Protein AF-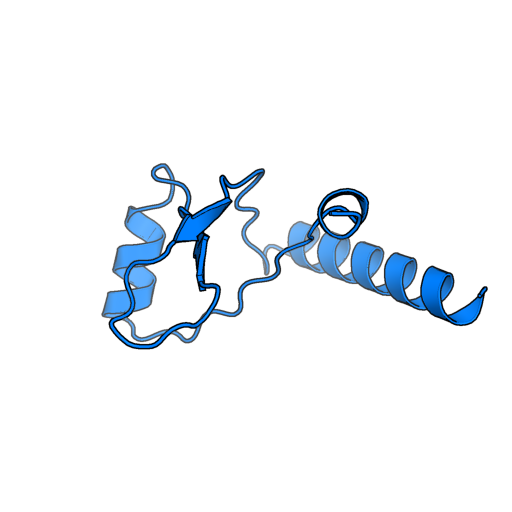A0A7C4TNI8-F1 (afdb_monomer)

Solvent-accessible surface area (backbone atoms 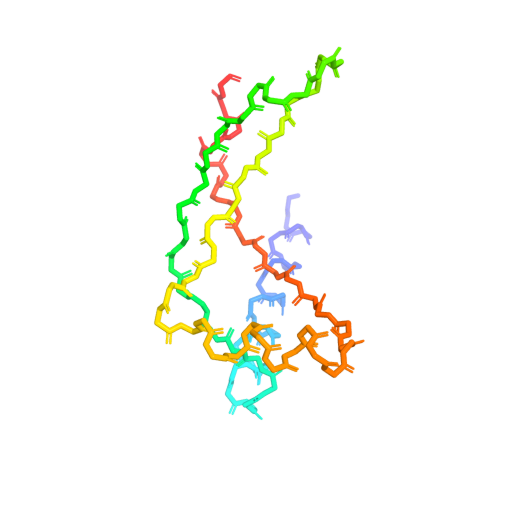only — not comparable to full-atom values): 5362 Å² total; per-residue (Å²): 115,69,73,61,54,54,52,52,53,52,50,48,55,50,52,51,52,34,41,76,68,68,77,43,82,88,70,75,90,63,61,72,43,83,39,76,90,51,103,69,91,57,94,37,76,45,72,56,75,59,72,96,46,47,70,56,55,50,51,37,58,75,68,66,56,88,80,85,85,87,81,89,74,68,74,82,76,70,82,120

Fo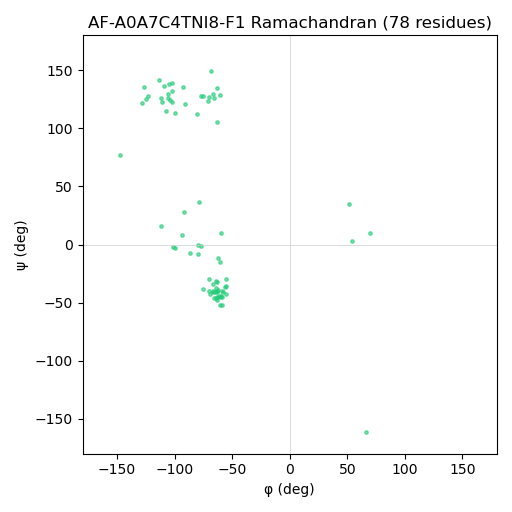ldseek 3Di:
DVVVVVVVVVVVVVVVVCVVVVVDDDQDDWDWDFDPPDPDDDGDIDTDGDPVCVVVVVVCVVVVPDDDDDDDDPPVVPPD

Structure (mmCIF, N/CA/C/O backbone):
data_AF-A0A7C4TNI8-F1
#
_entry.id   AF-A0A7C4TNI8-F1
#
loop_
_atom_site.group_PDB
_atom_site.id
_atom_site.type_symbol
_atom_site.label_atom_id
_atom_site.label_alt_id
_atom_site.label_comp_id
_atom_site.label_asym_id
_atom_site.label_entity_id
_atom_site.label_seq_id
_atom_site.pdbx_PDB_ins_code
_atom_site.Cartn_x
_atom_site.Cartn_y
_atom_site.Cartn_z
_atom_site.occupancy
_atom_site.B_iso_or_equiv
_atom_site.auth_seq_id
_atom_site.auth_comp_id
_atom_site.auth_asym_id
_ato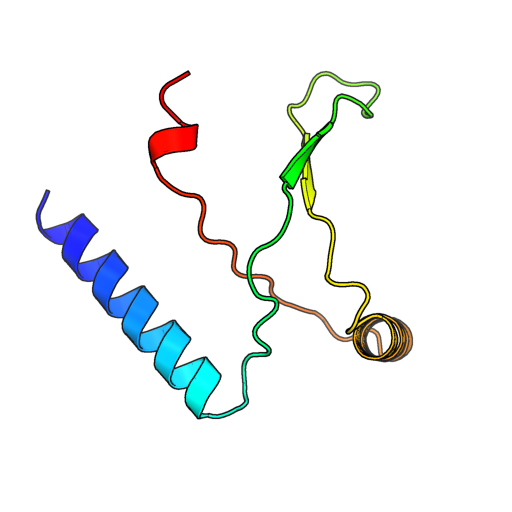m_site.auth_atom_id
_atom_site.pdbx_PDB_model_num
ATOM 1 N N . MET A 1 1 ? 26.561 -11.601 -7.425 1.00 53.06 1 MET A N 1
ATOM 2 C CA . MET A 1 1 ? 25.133 -11.653 -7.814 1.00 53.06 1 MET A CA 1
ATOM 3 C C . MET A 1 1 ? 24.279 -12.360 -6.758 1.00 53.06 1 MET A C 1
ATOM 5 O O . MET A 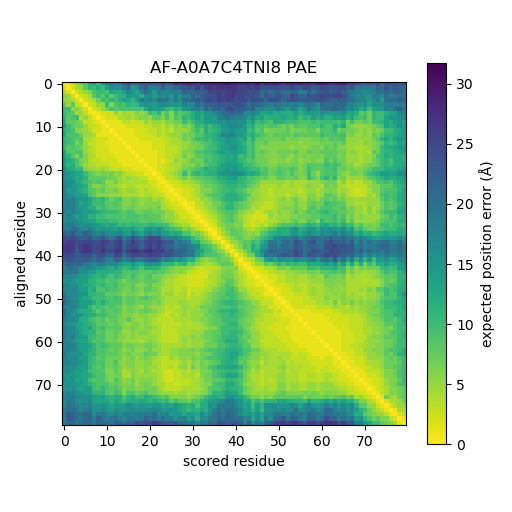1 1 ? 23.256 -11.816 -6.371 1.00 53.06 1 MET A O 1
ATOM 9 N N . GLU A 1 2 ? 24.740 -13.483 -6.198 1.00 49.06 2 GLU A N 1
ATOM 10 C CA . GLU A 1 2 ? 24.002 -14.304 -5.212 1.00 49.06 2 GLU A CA 1
ATOM 11 C C . GLU A 1 2 ? 23.527 -13.576 -3.938 1.00 49.06 2 GLU A C 1
ATOM 13 O O . GLU A 1 2 ? 22.428 -13.835 -3.458 1.00 49.06 2 GLU A O 1
ATOM 18 N N . LYS A 1 3 ? 24.302 -12.620 -3.400 1.00 50.72 3 LYS A N 1
ATOM 19 C CA . LYS A 1 3 ? 23.901 -11.852 -2.201 1.00 50.72 3 LYS A CA 1
ATOM 20 C C . LYS A 1 3 ? 22.656 -10.976 -2.405 1.00 50.72 3 LYS A C 1
ATOM 22 O O . LYS A 1 3 ? 21.919 -10.763 -1.451 1.00 50.72 3 LYS A O 1
ATOM 27 N N . LYS A 1 4 ? 22.422 -10.453 -3.619 1.00 52.19 4 LYS A N 1
ATOM 28 C CA . LYS A 1 4 ? 21.238 -9.619 -3.904 1.00 52.19 4 LYS A CA 1
ATOM 29 C C . LYS A 1 4 ? 19.968 -10.466 -4.012 1.00 52.19 4 LYS A C 1
ATOM 31 O O . LYS A 1 4 ? 18.940 -10.043 -3.498 1.00 52.19 4 LYS A O 1
ATOM 36 N N . LEU A 1 5 ? 20.065 -11.656 -4.614 1.00 52.94 5 LEU A N 1
ATOM 37 C CA . LEU A 1 5 ? 18.945 -12.599 -4.703 1.00 52.94 5 LEU A CA 1
ATOM 38 C C . LEU A 1 5 ? 18.512 -13.098 -3.316 1.00 52.94 5 LEU A C 1
ATOM 40 O O . LEU A 1 5 ? 17.331 -13.017 -3.000 1.00 52.94 5 LEU A O 1
ATOM 44 N N . LYS A 1 6 ? 19.460 -13.494 -2.448 1.00 60.34 6 LYS A N 1
ATOM 45 C CA . LYS A 1 6 ? 19.140 -13.927 -1.070 1.00 60.34 6 LYS A CA 1
ATOM 46 C C . LYS A 1 6 ? 18.356 -12.879 -0.272 1.00 60.34 6 LYS A C 1
ATOM 48 O O . LYS A 1 6 ? 17.380 -13.216 0.387 1.00 60.34 6 LYS A O 1
ATOM 53 N N . ASN A 1 7 ? 18.736 -11.605 -0.381 1.00 66.81 7 ASN A N 1
ATOM 54 C CA . ASN A 1 7 ? 18.038 -10.519 0.314 1.00 66.81 7 ASN A CA 1
ATOM 55 C C . ASN A 1 7 ? 16.604 -10.294 -0.192 1.00 66.81 7 ASN A C 1
ATOM 57 O O . ASN A 1 7 ? 15.738 -9.900 0.587 1.00 66.81 7 ASN A O 1
ATOM 61 N N . ALA A 1 8 ? 16.351 -10.496 -1.487 1.00 69.75 8 ALA A N 1
ATOM 62 C CA . ALA A 1 8 ? 15.018 -10.326 -2.060 1.00 69.75 8 ALA A CA 1
ATOM 63 C C . ALA A 1 8 ? 14.068 -11.439 -1.592 1.00 69.75 8 ALA A C 1
ATOM 65 O O . ALA A 1 8 ? 12.921 -11.162 -1.235 1.00 69.75 8 ALA A O 1
ATOM 66 N N . ASP A 1 9 ? 14.563 -12.675 -1.520 1.00 75.88 9 ASP A N 1
ATOM 67 C CA . ASP A 1 9 ? 13.784 -13.816 -1.038 1.00 75.88 9 ASP A CA 1
ATOM 68 C C . ASP A 1 9 ? 13.456 -13.692 0.457 1.00 75.88 9 ASP A C 1
ATOM 70 O O . ASP A 1 9 ? 12.310 -13.895 0.859 1.00 75.88 9 ASP A O 1
ATOM 74 N N . GLU A 1 10 ? 14.408 -13.244 1.280 1.00 79.38 10 GLU A N 1
ATOM 75 C CA . GLU A 1 10 ? 14.162 -12.950 2.700 1.00 79.38 10 GLU A CA 1
ATOM 76 C C . GLU A 1 10 ? 13.134 -11.820 2.896 1.00 79.38 10 GLU A C 1
ATOM 78 O O . GLU A 1 10 ? 12.259 -11.900 3.769 1.00 79.38 10 GLU A O 1
ATOM 83 N N . ALA A 1 11 ? 13.184 -10.778 2.058 1.00 77.44 11 ALA A N 1
ATOM 84 C CA . ALA A 1 11 ? 12.213 -9.686 2.091 1.00 77.44 11 ALA A CA 1
ATOM 85 C C . ALA A 1 11 ? 10.799 -10.161 1.717 1.00 77.44 11 ALA A C 1
ATOM 87 O O . ALA A 1 11 ? 9.830 -9.783 2.383 1.00 77.44 11 ALA A O 1
ATOM 88 N N . ARG A 1 12 ? 10.674 -11.031 0.705 1.00 80.56 12 ARG A N 1
ATOM 89 C CA . ARG A 1 12 ? 9.388 -11.636 0.319 1.00 80.56 12 ARG A CA 1
ATOM 90 C C . ARG A 1 12 ? 8.814 -12.497 1.434 1.00 80.56 12 ARG A C 1
ATOM 92 O O . ARG A 1 12 ? 7.655 -12.312 1.796 1.00 80.56 12 ARG A O 1
ATOM 99 N N . VAL A 1 13 ? 9.623 -13.371 2.034 1.00 85.44 13 VAL A N 1
ATOM 100 C CA . VAL A 1 13 ? 9.196 -14.191 3.182 1.00 85.44 13 VAL A CA 1
ATOM 101 C C . VAL A 1 13 ? 8.729 -13.304 4.340 1.00 85.44 13 VAL A C 1
ATOM 103 O O . VAL A 1 13 ? 7.697 -13.570 4.956 1.00 85.44 13 VAL A O 1
ATOM 106 N N . THR A 1 14 ? 9.428 -12.197 4.598 1.00 83.88 14 THR A N 1
ATOM 107 C CA . THR A 1 14 ? 9.035 -11.225 5.629 1.00 83.88 14 THR A CA 1
ATOM 108 C C . THR A 1 14 ? 7.687 -10.568 5.319 1.00 83.88 14 THR A C 1
ATOM 110 O O . THR A 1 14 ? 6.834 -10.487 6.205 1.00 83.88 14 THR A O 1
ATOM 113 N N . LEU A 1 15 ? 7.456 -10.130 4.076 1.00 80.94 15 LEU A N 1
ATOM 114 C CA . LEU A 1 15 ? 6.175 -9.549 3.651 1.00 80.94 15 LEU A CA 1
ATOM 115 C C . LEU A 1 15 ? 5.023 -10.551 3.785 1.00 80.94 15 LEU A C 1
ATOM 117 O O . LEU A 1 15 ? 3.976 -10.199 4.328 1.00 80.94 15 LEU A O 1
ATOM 121 N N . VAL A 1 16 ? 5.236 -11.801 3.367 1.00 83.94 16 VAL A N 1
ATOM 122 C CA . VAL A 1 16 ? 4.247 -12.882 3.507 1.00 83.94 16 VAL A CA 1
ATOM 123 C C . VAL A 1 16 ? 3.918 -13.132 4.979 1.00 83.94 16 VAL A C 1
ATOM 125 O O . VAL A 1 16 ?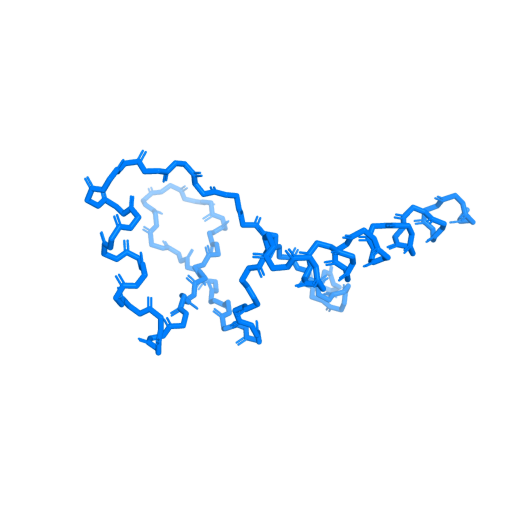 2.747 -13.187 5.345 1.00 83.94 16 VAL A O 1
ATOM 128 N N . ASN A 1 17 ? 4.918 -13.195 5.858 1.00 85.69 17 ASN A N 1
ATOM 129 C CA . ASN A 1 17 ? 4.682 -13.373 7.293 1.00 85.69 17 ASN A CA 1
ATOM 130 C C . ASN A 1 17 ? 3.914 -12.190 7.910 1.00 85.69 17 ASN A C 1
ATOM 132 O O . ASN A 1 17 ? 3.041 -12.382 8.762 1.00 85.69 17 ASN A O 1
ATOM 136 N N . LEU A 1 18 ? 4.188 -10.958 7.470 1.00 83.50 18 LEU A N 1
ATOM 137 C CA . LEU A 1 18 ? 3.448 -9.773 7.911 1.00 83.50 18 LEU A CA 1
ATOM 138 C C . LEU A 1 18 ? 1.987 -9.795 7.439 1.00 83.50 18 LEU A C 1
ATOM 140 O O . LEU A 1 18 ? 1.104 -9.461 8.235 1.00 83.50 18 LEU A O 1
ATOM 144 N N . LEU A 1 19 ? 1.735 -10.239 6.204 1.00 83.69 19 LEU A N 1
ATOM 145 C CA . LEU A 1 19 ? 0.389 -10.469 5.670 1.00 83.69 19 LEU A CA 1
ATOM 146 C C . LEU A 1 19 ? -0.364 -11.520 6.491 1.00 83.69 19 LEU A C 1
ATOM 148 O O . LEU A 1 19 ? -1.458 -11.242 6.980 1.00 83.69 19 LEU A O 1
ATOM 152 N N . LEU A 1 20 ? 0.246 -12.689 6.714 1.00 85.00 20 LEU A N 1
ATOM 153 C CA . LEU A 1 20 ? -0.365 -13.787 7.472 1.00 85.00 20 LEU A CA 1
ATOM 154 C C . LEU A 1 20 ? -0.646 -13.407 8.933 1.00 85.00 20 LEU A C 1
ATOM 156 O O . LEU A 1 20 ? -1.632 -13.856 9.509 1.00 85.00 20 LEU A O 1
ATOM 160 N N . SER A 1 21 ? 0.179 -12.541 9.529 1.00 88.88 21 SER A N 1
ATOM 161 C CA . SER A 1 21 ? -0.045 -12.029 10.889 1.00 88.88 21 SER A CA 1
ATOM 162 C C . SER A 1 21 ? -1.118 -10.933 10.990 1.00 88.88 21 SER A C 1
ATOM 164 O O . SER A 1 21 ? -1.363 -10.428 12.087 1.00 88.88 21 SER A O 1
ATOM 166 N N . GLY A 1 22 ? -1.725 -10.515 9.871 1.00 81.50 22 GLY A N 1
ATOM 167 C CA . GLY A 1 22 ? -2.731 -9.445 9.827 1.00 81.50 22 GLY A CA 1
ATOM 168 C C . GLY A 1 22 ? -2.176 -8.041 10.101 1.00 81.50 22 GLY A C 1
ATOM 169 O O . GLY A 1 22 ? -2.940 -7.093 10.276 1.00 81.50 22 GLY A O 1
ATOM 170 N N . LYS A 1 23 ? -0.846 -7.888 10.147 1.00 81.44 23 LYS A N 1
ATOM 171 C CA . LYS A 1 23 ? -0.159 -6.607 10.391 1.00 81.44 23 LYS A CA 1
ATOM 172 C C . LYS A 1 23 ? 0.063 -5.800 9.113 1.00 81.44 23 LYS A C 1
ATOM 174 O O . LYS A 1 23 ? 0.511 -4.656 9.187 1.00 81.44 23 LYS A O 1
ATOM 179 N N . LEU A 1 24 ? -0.233 -6.390 7.957 1.00 85.25 24 LEU A N 1
ATOM 180 C CA . LEU A 1 24 ? -0.133 -5.760 6.650 1.00 85.25 24 LEU A CA 1
ATOM 181 C C . LEU A 1 24 ? -1.462 -5.903 5.912 1.00 85.25 24 LEU A C 1
ATOM 183 O O . LEU A 1 24 ? -2.080 -6.964 5.920 1.00 85.25 24 LEU A O 1
ATOM 187 N N . ILE A 1 25 ? -1.901 -4.815 5.287 1.00 83.81 25 ILE A N 1
ATOM 188 C CA . ILE A 1 25 ? -3.096 -4.802 4.448 1.00 83.81 25 ILE A CA 1
ATOM 189 C C . ILE A 1 25 ? -2.626 -4.884 3.006 1.00 83.81 25 ILE A C 1
ATOM 191 O O . ILE A 1 25 ? -2.005 -3.943 2.509 1.00 83.81 25 ILE A O 1
ATOM 195 N N . ASP A 1 26 ? -2.934 -6.000 2.351 1.00 83.38 26 ASP A N 1
ATOM 196 C CA . ASP A 1 26 ? -2.681 -6.130 0.924 1.00 83.38 26 ASP A CA 1
ATOM 197 C C . ASP A 1 26 ? -3.570 -5.153 0.144 1.00 83.38 26 ASP A C 1
ATOM 199 O O . ASP A 1 26 ? -4.796 -5.104 0.315 1.00 83.38 26 ASP A O 1
ATOM 203 N N . CYS A 1 27 ? -2.922 -4.342 -0.684 1.00 81.31 27 CYS A N 1
ATOM 204 C CA . CYS A 1 27 ? -3.572 -3.386 -1.570 1.00 81.31 27 CYS A CA 1
ATOM 205 C C . CYS A 1 27 ? -3.677 -3.909 -3.010 1.00 81.31 27 CYS A C 1
ATOM 207 O O . CYS A 1 27 ? -4.301 -3.236 -3.830 1.00 81.31 27 CYS A O 1
ATOM 209 N N . GLY A 1 28 ? -3.133 -5.097 -3.297 1.00 81.50 28 GLY A N 1
ATOM 210 C CA . GLY A 1 28 ? -3.139 -5.721 -4.613 1.00 81.50 28 GLY A CA 1
ATOM 211 C C . GLY A 1 28 ? -2.317 -4.956 -5.649 1.00 81.50 28 GLY A C 1
ATOM 212 O O . GLY A 1 28 ? -1.474 -4.117 -5.323 1.00 81.50 28 GLY A O 1
ATOM 213 N N . GLU A 1 29 ? -2.584 -5.243 -6.921 1.00 78.25 29 GLU A N 1
ATOM 214 C CA . GLU A 1 29 ? -1.959 -4.543 -8.041 1.00 78.25 29 GLU A CA 1
ATOM 215 C C . GLU A 1 29 ? -2.467 -3.099 -8.139 1.00 78.25 29 GLU A C 1
ATOM 217 O O . GLU A 1 29 ? -3.672 -2.834 -8.187 1.00 78.25 29 GLU A O 1
ATOM 222 N N . LEU A 1 30 ? -1.529 -2.151 -8.181 1.00 80.62 30 LEU A N 1
ATOM 223 C CA . LEU A 1 30 ? -1.821 -0.723 -8.263 1.00 80.62 30 LEU A CA 1
ATOM 224 C C . LEU A 1 30 ? -1.348 -0.151 -9.594 1.00 80.62 30 LEU A C 1
ATOM 226 O O . LEU A 1 30 ? -0.258 -0.454 -10.074 1.00 80.62 30 LEU A O 1
ATOM 230 N N . SER A 1 31 ? -2.143 0.762 -10.152 1.00 77.88 31 SER A N 1
ATOM 231 C CA . SER A 1 31 ? -1.729 1.536 -11.318 1.00 77.88 31 SER A CA 1
ATOM 232 C C . SER A 1 31 ? -0.770 2.646 -10.893 1.00 77.88 31 SER A C 1
ATOM 234 O O . SER A 1 31 ? -1.098 3.471 -10.032 1.00 77.88 31 SER A O 1
ATOM 236 N N . ILE A 1 32 ? 0.388 2.706 -11.549 1.00 77.25 32 ILE A N 1
ATOM 237 C CA . ILE A 1 32 ? 1.366 3.784 -11.393 1.00 77.25 32 ILE A CA 1
ATOM 238 C C . ILE A 1 32 ? 1.390 4.598 -12.683 1.00 77.25 32 ILE A C 1
ATOM 240 O O . ILE A 1 32 ? 1.661 4.066 -13.755 1.00 77.25 32 ILE A O 1
ATOM 244 N N . SER A 1 33 ? 1.126 5.900 -12.589 1.00 77.75 33 SER A N 1
ATOM 245 C CA . SER A 1 33 ? 1.248 6.816 -13.730 1.00 77.75 33 SER A CA 1
ATOM 246 C C . SER A 1 33 ? 2.443 7.745 -13.554 1.00 77.75 33 SER A C 1
ATOM 248 O O . SER A 1 33 ? 2.622 8.326 -12.479 1.00 77.75 33 SER A O 1
ATOM 250 N N . LYS A 1 34 ? 3.225 7.946 -14.621 1.00 74.25 34 LYS A N 1
ATOM 251 C CA . LYS A 1 34 ? 4.212 9.032 -14.686 1.00 74.25 34 LYS A CA 1
ATOM 252 C C . LYS A 1 34 ? 3.458 10.366 -14.706 1.00 74.25 34 LYS A C 1
ATOM 254 O O . LYS A 1 34 ? 2.516 10.541 -15.474 1.00 74.25 34 LYS A O 1
ATOM 259 N N . SER A 1 35 ? 3.848 11.292 -13.841 1.00 69.62 35 SER A N 1
ATOM 260 C CA . SER A 1 35 ? 3.234 12.609 -13.707 1.00 69.62 35 SER A CA 1
ATOM 261 C C . SER A 1 35 ? 4.281 13.696 -13.911 1.00 69.62 35 SER A C 1
ATOM 263 O O . SER A 1 35 ? 5.322 13.714 -13.255 1.00 69.62 35 SER A O 1
ATOM 265 N N . THR A 1 36 ? 3.976 14.632 -14.805 1.00 65.81 36 THR A N 1
ATOM 266 C CA . THR A 1 36 ? 4.764 15.847 -15.058 1.00 65.81 36 THR A CA 1
ATOM 267 C C . THR A 1 36 ? 4.265 17.036 -14.229 1.00 65.81 36 THR A C 1
ATOM 269 O O . THR A 1 36 ? 4.724 18.161 -14.409 1.00 65.81 36 THR A O 1
ATOM 272 N N . LEU A 1 37 ? 3.332 16.808 -13.293 1.00 60.25 37 LEU A N 1
ATOM 273 C CA . LEU A 1 37 ? 2.542 17.841 -12.610 1.00 60.25 37 LEU A CA 1
ATOM 274 C C . LEU A 1 37 ? 3.303 18.566 -11.476 1.00 60.25 37 LEU A C 1
ATOM 276 O O . LEU A 1 37 ? 2.749 18.909 -10.433 1.00 60.25 37 LEU A O 1
ATOM 280 N N . GLY A 1 38 ? 4.603 18.797 -11.659 1.00 55.59 38 GLY A N 1
ATOM 281 C CA . GLY A 1 38 ? 5.427 19.640 -10.802 1.00 55.59 38 GLY A CA 1
ATOM 282 C C . GLY A 1 38 ? 6.109 20.717 -11.637 1.00 55.59 38 GLY A C 1
ATOM 283 O O . GLY A 1 38 ? 6.846 20.394 -12.559 1.00 55.59 38 GLY A O 1
ATOM 284 N N . LYS A 1 39 ? 5.943 21.996 -11.269 1.00 55.22 39 LYS A N 1
ATOM 285 C CA . LYS A 1 39 ? 6.575 23.171 -11.917 1.00 55.22 39 LYS A CA 1
ATOM 286 C C . LYS A 1 39 ? 8.126 23.172 -11.918 1.00 55.22 39 LYS A C 1
ATOM 288 O O . LYS A 1 39 ? 8.730 24.184 -12.248 1.00 55.22 39 LYS A O 1
ATOM 293 N N . ARG A 1 40 ? 8.789 22.072 -11.537 1.00 57.16 40 ARG A N 1
ATOM 294 C CA . ARG A 1 40 ? 10.251 21.895 -11.512 1.00 57.16 40 ARG A CA 1
ATOM 295 C C . ARG A 1 40 ? 10.626 20.433 -11.806 1.00 57.16 40 ARG A C 1
ATOM 297 O O . ARG A 1 40 ? 10.894 19.677 -10.880 1.00 57.16 40 ARG A O 1
ATOM 304 N N . GLY A 1 41 ? 10.565 20.037 -13.080 1.00 54.38 41 GLY A N 1
ATOM 305 C CA . GLY A 1 41 ? 11.468 19.079 -13.753 1.00 54.38 41 GLY A CA 1
ATOM 306 C C . GLY A 1 41 ? 11.717 17.662 -13.202 1.00 54.38 41 GLY A C 1
ATOM 307 O O . GLY A 1 41 ? 12.538 16.959 -13.776 1.00 54.38 41 GLY A O 1
ATOM 308 N N . GLY A 1 42 ? 11.077 17.219 -12.119 1.00 63.38 42 GLY A N 1
ATOM 309 C CA . GLY A 1 42 ? 11.301 15.886 -11.549 1.00 63.38 42 GLY A CA 1
ATOM 310 C C . GLY A 1 42 ? 10.325 14.838 -12.084 1.00 63.38 42 GLY A C 1
ATOM 311 O O . GLY A 1 42 ? 9.119 15.084 -12.113 1.00 63.38 42 GLY A O 1
ATOM 312 N N . LEU A 1 43 ? 10.832 13.650 -12.434 1.00 66.69 43 LEU A N 1
ATOM 313 C CA . LEU A 1 43 ? 10.012 12.475 -12.740 1.00 66.69 43 LEU A CA 1
ATOM 314 C C . LEU A 1 43 ? 9.228 12.076 -11.476 1.00 66.69 43 LEU A C 1
ATOM 316 O O . LEU A 1 43 ? 9.801 11.553 -10.519 1.00 66.69 43 LEU A O 1
ATOM 320 N N . ARG A 1 44 ? 7.922 12.357 -11.438 1.00 73.31 44 ARG A N 1
ATOM 321 C CA . ARG A 1 44 ? 7.047 11.940 -10.333 1.00 73.31 44 ARG A CA 1
ATOM 322 C C . ARG A 1 44 ? 6.233 10.731 -10.757 1.00 73.31 44 ARG A C 1
ATOM 324 O O . ARG A 1 44 ? 5.712 10.685 -11.867 1.00 73.31 44 ARG A O 1
ATOM 331 N N . HIS A 1 45 ? 6.079 9.782 -9.846 1.00 77.06 45 HIS A N 1
ATOM 332 C CA . HIS A 1 45 ? 5.162 8.663 -10.007 1.00 77.06 45 HIS A CA 1
ATOM 333 C C . HIS A 1 45 ? 3.961 8.895 -9.103 1.00 77.06 45 HIS A C 1
ATOM 335 O O . HIS A 1 45 ? 4.116 9.208 -7.922 1.00 77.06 45 HIS A O 1
ATOM 341 N N . LEU A 1 46 ? 2.767 8.780 -9.670 1.00 81.06 46 LEU A N 1
ATOM 342 C CA . LEU A 1 46 ? 1.520 8.845 -8.929 1.00 81.06 46 LEU A CA 1
ATOM 343 C C . LEU A 1 46 ? 0.975 7.428 -8.791 1.00 81.06 46 LEU A C 1
ATOM 345 O O . LEU A 1 46 ? 0.819 6.723 -9.787 1.00 81.06 46 LEU A O 1
ATOM 349 N N . ILE A 1 47 ? 0.734 7.025 -7.547 1.00 80.19 47 ILE A N 1
ATOM 350 C CA . ILE A 1 47 ? 0.247 5.696 -7.186 1.00 80.19 47 ILE A CA 1
ATOM 351 C C . ILE A 1 47 ? -1.203 5.854 -6.759 1.00 80.19 47 ILE A C 1
ATOM 353 O O . ILE A 1 47 ? -1.496 6.524 -5.765 1.00 80.19 47 ILE A O 1
ATOM 357 N N . TYR A 1 48 ? -2.112 5.261 -7.524 1.00 81.62 48 TYR A N 1
ATOM 358 C CA . TYR A 1 48 ? -3.529 5.296 -7.193 1.00 81.62 48 TYR A CA 1
ATOM 359 C C . TYR A 1 48 ? -3.828 4.235 -6.136 1.00 81.62 48 TYR A C 1
ATOM 361 O O . TYR A 1 48 ? -3.743 3.041 -6.410 1.00 81.62 48 TYR A O 1
ATOM 369 N N . LEU A 1 49 ? -4.182 4.671 -4.925 1.00 82.88 49 LEU A N 1
ATOM 370 C CA . LEU A 1 49 ? -4.599 3.753 -3.869 1.00 82.88 49 LEU A CA 1
ATOM 371 C C . LEU A 1 49 ? -5.957 3.105 -4.202 1.00 82.88 49 LEU A C 1
ATOM 373 O O . LEU A 1 49 ? -6.813 3.751 -4.820 1.00 82.88 49 LEU A O 1
ATOM 377 N N . PRO A 1 50 ? -6.211 1.865 -3.745 1.00 82.81 50 PRO A N 1
ATOM 378 C CA . PRO A 1 50 ? -7.460 1.167 -4.015 1.00 82.81 50 PRO A CA 1
ATOM 379 C C . PRO A 1 50 ? -8.678 1.907 -3.454 1.00 82.81 50 PRO A C 1
ATOM 381 O O . PRO A 1 50 ? -8.741 2.241 -2.264 1.00 82.81 50 PRO A O 1
ATOM 384 N N . ARG A 1 51 ? -9.689 2.120 -4.307 1.00 83.12 51 ARG A N 1
ATOM 385 C CA . ARG A 1 51 ? -10.950 2.790 -3.930 1.00 83.12 51 ARG A CA 1
ATOM 386 C C . ARG A 1 51 ? -11.822 1.945 -2.998 1.00 83.12 51 ARG A C 1
ATOM 388 O O . ARG A 1 51 ? -12.508 2.485 -2.138 1.00 83.12 51 ARG A O 1
ATOM 395 N N . ASN A 1 52 ? -11.749 0.619 -3.097 1.00 84.75 52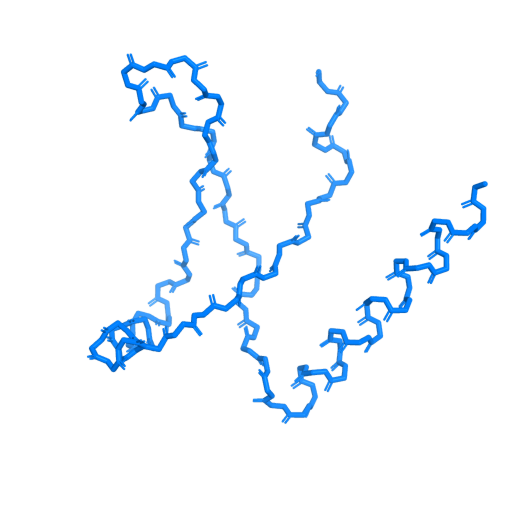 ASN A N 1
ATOM 396 C CA . ASN A 1 52 ? -12.431 -0.302 -2.174 1.00 84.75 52 ASN A CA 1
ATOM 397 C C . ASN A 1 52 ? -11.938 -0.170 -0.715 1.00 84.75 52 ASN A C 1
ATOM 399 O O . ASN A 1 52 ? -12.577 -0.686 0.199 1.00 84.75 52 ASN A O 1
ATOM 403 N N . ARG A 1 53 ? -10.826 0.541 -0.478 1.00 84.31 53 ARG A N 1
ATOM 404 C CA . ARG A 1 53 ? -10.269 0.827 0.851 1.00 84.31 53 ARG A CA 1
ATOM 405 C C . ARG A 1 53 ? -10.356 2.306 1.242 1.00 84.31 53 ARG A C 1
ATOM 407 O O . ARG A 1 53 ? -9.729 2.712 2.213 1.00 84.31 53 ARG A O 1
ATOM 414 N N . THR A 1 54 ? -11.164 3.129 0.564 1.00 86.88 54 THR A N 1
ATOM 415 C CA . THR A 1 54 ? -11.293 4.565 0.896 1.00 86.88 54 THR A CA 1
ATOM 416 C C . THR A 1 54 ? -11.674 4.832 2.356 1.00 86.88 54 THR A C 1
ATOM 418 O O . THR A 1 54 ? -11.167 5.788 2.942 1.00 86.88 54 THR A O 1
ATOM 421 N N . TYR A 1 55 ? -12.510 3.987 2.968 1.00 89.50 55 TYR A N 1
ATOM 422 C CA . TYR A 1 55 ? -12.862 4.107 4.390 1.00 89.50 55 TYR A CA 1
ATOM 423 C C . TYR A 1 55 ? -11.628 4.021 5.304 1.00 89.50 55 TYR A C 1
ATOM 425 O O . TYR A 1 55 ? -11.503 4.793 6.252 1.00 89.50 55 TYR A O 1
ATOM 433 N N . LEU A 1 56 ? -10.687 3.128 4.983 1.00 87.88 56 LEU A N 1
ATOM 434 C CA . LEU A 1 56 ? -9.457 2.930 5.739 1.00 87.88 56 LEU A CA 1
ATOM 435 C C . LEU A 1 56 ? -8.572 4.174 5.646 1.00 87.88 56 LEU A C 1
ATOM 437 O O . LEU A 1 56 ? -8.082 4.654 6.662 1.00 87.88 56 LEU A O 1
ATOM 441 N N . TRP A 1 57 ? -8.407 4.732 4.444 1.00 86.38 57 TRP A N 1
ATOM 442 C CA . TRP A 1 57 ? -7.588 5.930 4.232 1.00 86.38 57 TRP A CA 1
ATOM 443 C C . TRP A 1 57 ? -8.141 7.147 4.972 1.00 86.38 57 TRP A C 1
ATOM 445 O O . TRP A 1 57 ? -7.369 7.899 5.569 1.00 86.38 57 TRP A O 1
ATOM 455 N N . LYS A 1 58 ? -9.472 7.313 4.983 1.00 90.06 58 LYS A N 1
ATOM 456 C CA . LYS A 1 58 ? -10.137 8.351 5.783 1.00 90.06 58 LYS A CA 1
ATOM 457 C C . LYS A 1 58 ? -9.825 8.178 7.266 1.00 90.06 58 LYS A C 1
ATOM 459 O O . LYS A 1 58 ? -9.290 9.101 7.870 1.00 90.06 58 LYS A O 1
ATOM 464 N N . LEU A 1 59 ? -10.043 6.978 7.804 1.00 91.69 59 LEU A N 1
ATOM 465 C CA . LEU A 1 59 ? -9.805 6.679 9.216 1.00 91.69 59 LEU A CA 1
ATOM 466 C C . LEU A 1 59 ? -8.337 6.897 9.623 1.00 91.69 59 LEU A C 1
ATOM 468 O O . LEU A 1 59 ? -8.057 7.489 10.665 1.00 91.69 59 LEU A O 1
ATOM 472 N N . LEU A 1 60 ? -7.388 6.439 8.801 1.00 90.50 60 LEU A N 1
ATOM 473 C CA . LEU A 1 60 ? -5.954 6.616 9.051 1.00 90.50 60 LEU A CA 1
ATOM 474 C C . LEU A 1 60 ? -5.562 8.100 9.045 1.00 90.50 60 LEU A C 1
ATOM 476 O O . LEU A 1 60 ? -4.795 8.534 9.908 1.00 90.50 60 LEU A O 1
ATOM 480 N N . ASN A 1 61 ? -6.110 8.885 8.112 1.00 91.19 61 ASN A N 1
ATOM 481 C CA . ASN A 1 61 ? -5.868 10.326 8.030 1.00 91.19 61 ASN A CA 1
ATOM 482 C C . ASN A 1 61 ? -6.499 11.101 9.197 1.00 91.19 61 ASN A C 1
ATOM 484 O O . ASN A 1 61 ? -5.859 12.001 9.747 1.00 91.19 61 ASN A O 1
ATOM 488 N N . GLU A 1 62 ? -7.729 10.763 9.584 1.00 96.19 62 GLU A N 1
ATOM 489 C CA . GLU A 1 62 ? -8.419 11.347 10.741 1.00 96.19 62 GLU A CA 1
ATOM 490 C C . GLU A 1 62 ? -7.622 11.105 12.024 1.00 96.19 62 GLU A C 1
ATOM 492 O O . GLU A 1 62 ? -7.366 12.038 12.782 1.00 96.19 62 GLU A O 1
ATOM 497 N N . LYS A 1 63 ? -7.128 9.876 12.212 1.00 95.38 63 LYS A N 1
ATOM 498 C CA . LYS A 1 63 ? -6.303 9.493 13.366 1.00 95.38 63 LYS A CA 1
ATOM 499 C C . LYS A 1 63 ? -4.833 9.913 13.263 1.00 95.38 63 LYS A C 1
ATOM 501 O O . LYS A 1 63 ? -4.064 9.622 14.175 1.00 95.38 63 LYS A O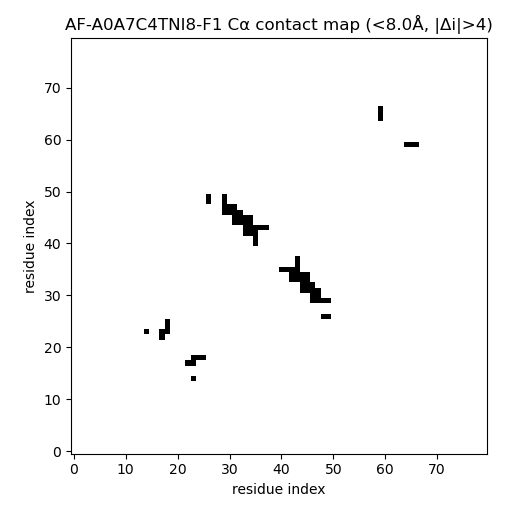 1
ATOM 506 N N . LYS A 1 64 ? -4.420 10.558 12.165 1.00 93.31 64 LYS A N 1
ATOM 507 C CA . LYS A 1 64 ? -3.026 10.968 11.896 1.00 93.31 64 LYS A CA 1
ATOM 508 C C . LYS A 1 64 ? -2.011 9.828 12.058 1.00 93.31 64 LYS A C 1
ATOM 510 O O . LYS A 1 64 ? -0.873 10.041 12.476 1.00 93.31 64 LYS A O 1
ATOM 515 N N . ILE A 1 65 ? -2.413 8.610 11.699 1.00 91.62 65 ILE A N 1
ATOM 516 C CA . ILE A 1 65 ? -1.555 7.428 11.799 1.00 91.62 65 ILE A CA 1
ATOM 517 C C . ILE A 1 65 ? -0.530 7.466 10.664 1.00 91.62 65 ILE A C 1
ATOM 519 O O . ILE A 1 65 ? -0.881 7.601 9.492 1.00 91.62 65 ILE A O 1
ATOM 523 N N . LYS A 1 66 ? 0.755 7.327 11.007 1.00 87.69 66 LYS A N 1
ATOM 524 C CA . LYS A 1 66 ? 1.825 7.194 10.013 1.00 87.69 66 LYS A CA 1
ATOM 525 C C . LYS A 1 66 ? 1.732 5.825 9.345 1.00 87.69 66 LYS A C 1
ATOM 527 O O . LYS A 1 66 ? 1.811 4.800 10.016 1.00 87.69 66 LYS A O 1
ATOM 532 N N . VAL A 1 67 ? 1.613 5.823 8.023 1.00 83.81 67 VAL A N 1
ATOM 533 C CA . VAL A 1 67 ? 1.531 4.607 7.207 1.00 83.81 67 VAL A CA 1
ATOM 534 C C . VAL A 1 67 ? 2.866 4.386 6.502 1.00 83.81 67 VAL A C 1
ATOM 536 O O . VAL A 1 67 ? 3.470 5.336 6.005 1.00 83.81 67 VAL A O 1
ATOM 539 N N . ARG A 1 68 ? 3.329 3.134 6.451 1.00 85.81 68 ARG A N 1
ATOM 540 C CA . ARG A 1 68 ? 4.425 2.718 5.567 1.00 85.81 68 ARG A CA 1
ATOM 541 C C . ARG A 1 68 ? 3.833 1.988 4.375 1.00 85.81 68 ARG A C 1
ATOM 543 O O . ARG A 1 68 ? 2.991 1.114 4.555 1.00 85.81 68 ARG A O 1
ATOM 550 N N . VAL A 1 69 ? 4.276 2.361 3.182 1.00 80.31 69 VAL A N 1
ATOM 551 C CA . VAL A 1 69 ? 3.830 1.760 1.925 1.00 80.31 69 VAL A CA 1
ATOM 552 C C . VAL A 1 69 ? 5.004 0.994 1.334 1.00 80.31 69 VAL A C 1
ATOM 554 O O . VAL A 1 69 ? 6.090 1.551 1.182 1.00 80.31 69 VAL A O 1
ATOM 557 N N . TYR A 1 70 ? 4.775 -0.279 1.030 1.00 81.31 70 TYR A N 1
ATOM 558 C CA . TYR A 1 70 ? 5.732 -1.150 0.360 1.00 81.31 70 TYR A CA 1
ATOM 559 C C . TYR A 1 70 ? 5.261 -1.330 -1.081 1.00 81.31 70 TYR A C 1
ATOM 561 O O . TYR A 1 70 ? 4.099 -1.659 -1.304 1.00 81.31 70 TYR A O 1
ATOM 569 N N . ILE A 1 71 ? 6.138 -1.054 -2.045 1.00 78.12 71 ILE A N 1
ATOM 570 C CA . ILE A 1 71 ? 5.845 -1.164 -3.477 1.00 78.12 71 ILE A CA 1
ATOM 571 C C . ILE A 1 71 ? 6.943 -2.020 -4.091 1.00 78.12 71 ILE A C 1
ATOM 573 O O . ILE A 1 71 ? 8.120 -1.672 -3.992 1.00 78.12 71 ILE A O 1
ATOM 577 N N . GLU A 1 72 ? 6.554 -3.122 -4.721 1.00 77.69 72 GLU A N 1
ATOM 578 C CA . GLU A 1 72 ? 7.436 -3.890 -5.593 1.00 77.69 72 GLU A CA 1
ATOM 579 C C . GLU A 1 72 ? 7.276 -3.347 -7.015 1.00 77.69 72 GLU A C 1
ATOM 581 O O . GLU A 1 72 ? 6.171 -3.291 -7.554 1.00 77.69 72 GLU A O 1
ATOM 586 N N . LEU A 1 73 ? 8.379 -2.882 -7.598 1.00 74.31 73 LEU A N 1
ATOM 587 C CA . LEU A 1 73 ? 8.419 -2.444 -8.987 1.00 74.31 73 LEU A CA 1
ATOM 588 C C . LEU A 1 73 ? 9.066 -3.561 -9.809 1.00 74.31 73 LEU A C 1
ATOM 590 O O . LEU A 1 73 ? 10.196 -3.942 -9.497 1.00 74.31 73 LEU A O 1
ATOM 594 N N . PRO A 1 74 ? 8.393 -4.097 -10.841 1.00 71.56 74 PRO A N 1
ATOM 595 C CA . PRO A 1 74 ? 8.990 -5.126 -11.679 1.00 71.56 74 PRO A CA 1
ATOM 596 C C . PRO A 1 74 ? 10.220 -4.571 -12.409 1.00 71.56 74 PRO A C 1
ATOM 598 O O . PRO A 1 74 ? 10.170 -3.485 -12.988 1.00 71.56 74 PRO A O 1
ATOM 601 N N . GLU A 1 75 ? 11.315 -5.338 -12.416 1.00 68.06 75 GLU A N 1
ATOM 602 C CA . GLU A 1 75 ? 12.621 -4.919 -12.961 1.00 68.06 75 GLU A CA 1
ATOM 603 C C . GLU A 1 75 ? 12.549 -4.455 -14.427 1.00 68.06 75 GLU A C 1
ATOM 605 O O . GLU A 1 75 ? 13.261 -3.537 -14.825 1.00 68.06 75 GLU A O 1
ATOM 610 N N . ARG A 1 76 ? 11.605 -5.000 -15.206 1.00 62.06 76 ARG A N 1
ATOM 611 C CA . ARG A 1 76 ? 11.374 -4.647 -16.619 1.00 62.06 76 ARG A CA 1
ATOM 612 C C . ARG A 1 76 ? 11.008 -3.176 -16.857 1.00 62.06 76 ARG A C 1
ATOM 614 O O . ARG A 1 76 ? 11.046 -2.721 -17.994 1.00 62.06 76 ARG A O 1
ATOM 621 N N . LEU A 1 77 ? 10.628 -2.426 -15.820 1.00 54.88 77 LEU A N 1
ATOM 622 C CA . LEU A 1 77 ? 10.302 -0.999 -15.939 1.00 54.88 77 LEU A CA 1
ATOM 623 C C . LEU A 1 77 ? 11.539 -0.083 -15.987 1.00 54.88 77 LEU A C 1
ATOM 625 O O . LEU A 1 77 ? 11.377 1.112 -16.235 1.00 54.88 77 LEU A O 1
ATOM 629 N N . TYR A 1 78 ? 12.745 -0.615 -15.754 1.00 50.00 78 TYR A N 1
ATOM 630 C CA . TYR A 1 78 ? 13.995 0.155 -15.702 1.00 50.00 78 TYR A CA 1
ATOM 631 C C . TYR A 1 78 ? 14.860 0.063 -16.974 1.00 50.00 78 TYR A C 1
ATOM 633 O O . TYR A 1 78 ? 15.887 0.729 -17.037 1.00 50.00 78 TYR A O 1
ATOM 641 N N . GLU A 1 79 ? 14.462 -0.716 -17.985 1.00 43.31 79 GLU A N 1
ATOM 642 C CA . GLU A 1 79 ? 15.223 -0.914 -19.238 1.00 43.31 79 GLU A CA 1
ATOM 643 C C . GLU A 1 79 ? 14.841 0.072 -20.367 1.00 43.31 79 GLU A C 1
ATOM 645 O O . GLU A 1 79 ? 14.958 -0.261 -21.544 1.00 43.31 79 GLU A O 1
ATOM 650 N N . GLN A 1 80 ? 14.365 1.278 -20.033 1.00 40.94 80 GLN A N 1
ATOM 651 C CA . GLN A 1 80 ? 14.007 2.319 -21.016 1.00 40.94 80 GLN A CA 1
ATOM 652 C C . GLN A 1 80 ? 15.045 3.432 -21.099 1.00 40.94 80 GLN A C 1
ATOM 654 O O . GLN A 1 80 ? 15.383 3.989 -20.030 1.00 40.94 80 GLN A O 1
#

Sequence (80 aa):
MEKKLKN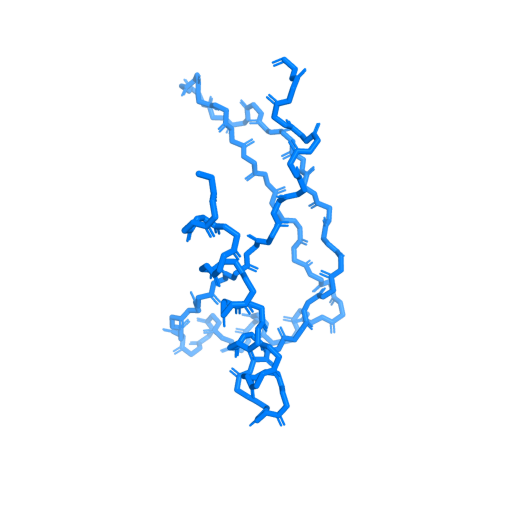ADEARVTLVNLLLSGKLIDCGELSISKSTLGKRGGLRHLIYLPRNRTYLWKLLNEKKIKVRVYIELPERLYEQ

Radius of gyration: 16.0 Å; Cα contacts (8 Å, |Δi|>4): 38; chains: 1; bounding box: 38×38×34 Å

pLDDT: mean 75.79, std 13.2, range [40.94, 96.19]

Mean predicted aligned error: 9.58 Å

Secondary structure (DSSP, 8-state):
-HHHHHHHHHHHHHHHHHHHTT-S----S--EEEE--SSS---EEEE---GGGHHHHHHHHHTT-------PPPGGGG--